Protein AF-A0A1G5QDS1-F1 (afdb_monomer_lite)

Radius of gyration: 14.09 Å; chains: 1; bounding box: 35×32×38 Å

Structure (mmCIF, N/CA/C/O backbone):
data_AF-A0A1G5QDS1-F1
#
_entry.id   AF-A0A1G5QDS1-F1
#
loop_
_atom_site.group_PDB
_atom_site.id
_atom_site.type_symbol
_atom_site.label_atom_id
_atom_site.label_alt_id
_atom_site.label_comp_id
_atom_site.label_asym_id
_atom_site.label_entity_id
_atom_site.label_seq_id
_atom_site.pdbx_PDB_ins_code
_atom_site.Cartn_x
_atom_site.Cartn_y
_atom_site.Cartn_z
_atom_site.occupancy
_atom_site.B_iso_or_equiv
_atom_site.auth_seq_id
_atom_site.auth_comp_id
_atom_site.auth_asym_id
_atom_site.auth_atom_id
_atom_site.pdbx_PDB_model_num
ATOM 1 N N . MET A 1 1 ? -0.143 -20.023 -7.646 1.00 55.56 1 MET A N 1
ATOM 2 C CA . MET A 1 1 ? 0.344 -18.790 -6.999 1.00 55.56 1 MET A CA 1
ATOM 3 C C . MET A 1 1 ? 1.528 -18.314 -7.815 1.00 55.56 1 MET A C 1
ATOM 5 O O . MET A 1 1 ? 2.491 -19.062 -7.924 1.00 55.56 1 MET A O 1
ATOM 9 N N . SER A 1 2 ? 1.402 -17.176 -8.494 1.00 69.81 2 SER A N 1
ATOM 10 C CA . SER A 1 2 ? 2.483 -16.630 -9.322 1.00 69.81 2 SER A CA 1
ATOM 11 C C . SER A 1 2 ? 3.350 -15.728 -8.455 1.00 69.81 2 SER A C 1
ATOM 13 O O . SER A 1 2 ? 2.822 -14.850 -7.780 1.00 69.81 2 SER A O 1
ATOM 15 N N . ILE A 1 3 ? 4.656 -15.977 -8.443 1.00 78.81 3 ILE A N 1
ATOM 16 C CA . ILE A 1 3 ? 5.630 -15.125 -7.757 1.00 78.81 3 ILE A CA 1
ATOM 17 C C . ILE A 1 3 ? 6.027 -14.020 -8.735 1.00 78.81 3 ILE A C 1
ATOM 19 O O . ILE A 1 3 ? 6.415 -14.317 -9.865 1.00 78.81 3 ILE A O 1
ATOM 23 N N . ILE A 1 4 ? 5.906 -12.765 -8.305 1.00 77.62 4 ILE A N 1
ATOM 24 C CA . ILE A 1 4 ? 6.321 -11.589 -9.072 1.00 77.62 4 ILE A CA 1
ATOM 25 C C . ILE A 1 4 ? 7.631 -11.096 -8.462 1.00 77.62 4 ILE A C 1
ATOM 27 O O . ILE A 1 4 ? 7.685 -10.817 -7.267 1.00 77.62 4 ILE A O 1
ATOM 31 N N . ASN A 1 5 ? 8.677 -10.994 -9.284 1.00 82.56 5 ASN A N 1
ATOM 32 C CA . ASN A 1 5 ? 9.943 -10.386 -8.885 1.00 82.56 5 ASN A CA 1
ATOM 33 C C . ASN A 1 5 ? 9.977 -8.954 -9.416 1.00 82.56 5 ASN A C 1
ATOM 35 O O . ASN A 1 5 ? 9.960 -8.741 -10.629 1.00 82.56 5 ASN A O 1
ATOM 39 N N . VAL A 1 6 ? 10.019 -7.994 -8.500 1.00 79.25 6 VAL A N 1
ATOM 40 C CA . VAL A 1 6 ? 10.105 -6.560 -8.787 1.00 79.25 6 VAL A CA 1
ATOM 41 C C . VAL A 1 6 ? 11.433 -6.011 -8.284 1.00 79.25 6 VAL A C 1
ATOM 43 O O . VAL A 1 6 ? 12.033 -6.571 -7.363 1.00 79.25 6 VAL A O 1
ATOM 46 N N . ILE A 1 7 ? 11.906 -4.927 -8.895 1.00 78.50 7 ILE A N 1
ATOM 47 C CA . ILE A 1 7 ? 13.121 -4.247 -8.456 1.00 78.50 7 ILE A CA 1
ATOM 48 C C . ILE A 1 7 ? 12.739 -3.225 -7.382 1.00 78.50 7 ILE A C 1
ATOM 50 O O . ILE A 1 7 ? 11.796 -2.445 -7.534 1.00 78.50 7 ILE A O 1
ATOM 54 N N . SER A 1 8 ? 13.483 -3.234 -6.280 1.00 84.62 8 SER A N 1
ATOM 55 C CA . SER A 1 8 ? 13.459 -2.168 -5.286 1.00 84.62 8 SER A CA 1
ATOM 56 C C . SER A 1 8 ? 14.698 -1.302 -5.448 1.00 84.62 8 SER A C 1
ATOM 58 O O . SER A 1 8 ? 15.823 -1.801 -5.473 1.00 84.62 8 SER A O 1
ATOM 60 N N . MET A 1 9 ? 14.486 0.005 -5.594 1.00 85.19 9 MET A N 1
ATOM 61 C CA . MET A 1 9 ? 15.555 0.969 -5.878 1.00 85.19 9 MET A CA 1
ATOM 62 C C . MET A 1 9 ? 16.065 1.682 -4.616 1.00 85.19 9 MET A C 1
ATOM 64 O O . MET A 1 9 ? 17.011 2.466 -4.698 1.00 85.19 9 MET A O 1
ATOM 68 N N . SER A 1 10 ? 15.422 1.474 -3.460 1.00 90.19 10 SER A N 1
ATOM 69 C CA . SER A 1 10 ? 15.773 2.107 -2.183 1.00 90.19 10 SER A CA 1
ATOM 70 C C . SER A 1 10 ? 15.023 1.472 -1.007 1.00 90.19 10 SER A C 1
ATOM 72 O O . SER A 1 10 ? 13.962 0.884 -1.193 1.00 90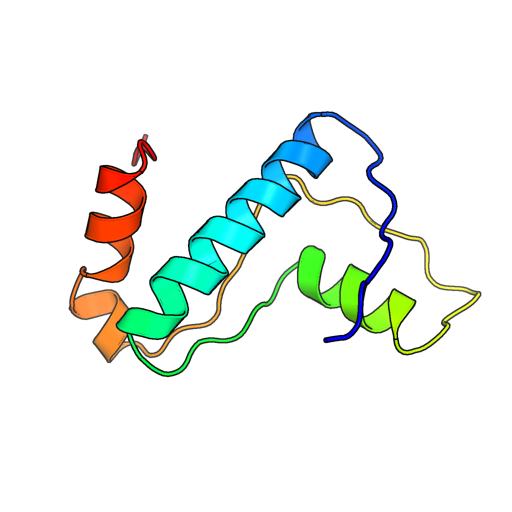.19 10 SER A O 1
ATOM 74 N N . ASN A 1 11 ? 15.489 1.719 0.224 1.00 93.81 11 ASN A N 1
ATOM 75 C CA . ASN A 1 11 ? 14.754 1.336 1.440 1.00 93.81 11 ASN A CA 1
ATOM 76 C C . ASN A 1 11 ? 13.329 1.918 1.475 1.00 93.81 11 ASN A C 1
ATOM 78 O O . ASN A 1 11 ? 12.423 1.313 2.034 1.00 93.81 11 ASN A O 1
ATOM 82 N N . ALA A 1 12 ? 13.119 3.099 0.886 1.00 92.50 12 ALA A N 1
ATOM 83 C CA . ALA A 1 12 ? 11.788 3.691 0.796 1.00 92.50 12 ALA A CA 1
ATOM 84 C C . ALA A 1 12 ? 10.877 2.884 -0.144 1.00 92.50 12 ALA A C 1
ATOM 86 O O . ALA A 1 12 ? 9.701 2.712 0.148 1.00 92.50 12 ALA A O 1
ATOM 87 N N . SER A 1 13 ? 11.427 2.340 -1.234 1.00 91.62 13 SER A N 1
ATOM 88 C CA . SER A 1 13 ? 10.694 1.442 -2.129 1.00 91.62 13 SER A CA 1
ATOM 89 C C . SER A 1 13 ? 10.365 0.108 -1.455 1.00 91.62 13 SER A C 1
ATOM 91 O O . SER A 1 13 ? 9.266 -0.400 -1.655 1.00 91.62 13 SER A O 1
ATOM 93 N N . ASP A 1 14 ? 11.264 -0.433 -0.623 1.00 92.06 14 ASP A N 1
ATOM 94 C CA . ASP A 1 14 ? 10.980 -1.637 0.175 1.00 92.06 14 ASP A CA 1
ATOM 95 C C . ASP A 1 14 ? 9.798 -1.415 1.122 1.00 92.06 14 ASP A C 1
ATOM 97 O O . ASP A 1 14 ? 8.867 -2.221 1.166 1.00 92.06 14 ASP A O 1
ATOM 101 N N . LEU A 1 15 ? 9.810 -0.293 1.849 1.00 93.81 15 LEU A N 1
ATOM 102 C CA . LEU A 1 15 ? 8.705 0.090 2.728 1.00 93.81 15 LEU A CA 1
ATOM 103 C C . LEU A 1 15 ? 7.406 0.312 1.941 1.00 93.81 15 LEU A C 1
ATOM 105 O O . LEU A 1 15 ? 6.343 -0.072 2.420 1.00 93.81 15 LEU A O 1
ATOM 109 N N . GLY A 1 16 ? 7.491 0.845 0.720 1.00 93.75 16 GLY A N 1
ATOM 110 C CA . GLY A 1 16 ? 6.356 0.947 -0.195 1.00 93.75 16 GLY A CA 1
ATOM 111 C C . GLY A 1 16 ? 5.717 -0.413 -0.502 1.00 93.75 16 GLY A C 1
ATOM 112 O O . GLY A 1 16 ? 4.494 -0.544 -0.424 1.00 93.75 16 GLY A O 1
ATOM 113 N N . TYR A 1 17 ? 6.516 -1.447 -0.789 1.00 92.31 17 TYR A N 1
ATOM 114 C CA . TYR A 1 17 ? 5.993 -2.795 -1.043 1.00 92.31 17 TYR A CA 1
ATOM 115 C C . TYR A 1 17 ? 5.380 -3.442 0.206 1.00 92.31 17 TYR A C 1
ATOM 117 O O . TYR A 1 17 ? 4.388 -4.165 0.092 1.00 92.31 17 TYR A O 1
ATOM 125 N N . LEU A 1 18 ? 5.933 -3.174 1.394 1.00 93.19 18 LEU A N 1
ATOM 126 C CA . LEU A 1 18 ? 5.320 -3.604 2.655 1.00 93.19 18 LEU A CA 1
ATOM 127 C C . LEU A 1 18 ? 3.969 -2.909 2.871 1.00 93.19 18 LEU A C 1
ATOM 129 O O . LEU A 1 18 ? 2.972 -3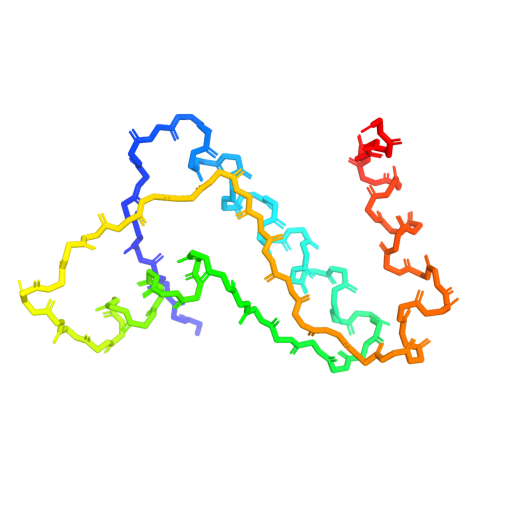.587 3.107 1.00 93.19 18 LEU A O 1
ATOM 133 N N . ALA A 1 19 ? 3.899 -1.592 2.658 1.00 94.19 19 ALA A N 1
ATOM 134 C CA . ALA A 1 19 ? 2.645 -0.847 2.736 1.00 94.19 19 ALA A CA 1
ATOM 135 C C . ALA A 1 19 ? 1.604 -1.336 1.715 1.00 94.19 19 ALA A C 1
ATOM 137 O O . ALA A 1 19 ? 0.413 -1.414 2.017 1.00 94.19 19 ALA A O 1
ATOM 138 N N . LEU A 1 20 ? 2.036 -1.729 0.513 1.00 93.38 20 LEU A N 1
ATOM 139 C CA . LEU A 1 20 ? 1.160 -2.342 -0.484 1.00 93.38 20 LEU A CA 1
ATOM 140 C C . LEU A 1 20 ? 0.569 -3.668 0.014 1.00 93.38 20 LEU A C 1
ATOM 142 O O . LEU A 1 20 ? -0.620 -3.923 -0.199 1.00 93.38 20 LEU A O 1
ATOM 146 N N . ALA A 1 21 ? 1.382 -4.507 0.659 1.00 91.88 21 ALA A N 1
ATOM 147 C CA . ALA A 1 21 ? 0.926 -5.768 1.233 1.00 91.88 21 ALA A CA 1
ATOM 148 C C . ALA A 1 21 ? -0.097 -5.536 2.357 1.00 91.88 21 ALA A C 1
ATOM 150 O O . ALA A 1 21 ? -1.140 -6.195 2.372 1.00 91.88 21 ALA A O 1
ATOM 151 N N . ASP A 1 22 ? 0.154 -4.556 3.226 1.00 92.62 22 ASP A N 1
ATOM 152 C CA . ASP A 1 22 ? -0.748 -4.164 4.313 1.00 92.62 22 ASP A CA 1
ATOM 153 C C . ASP A 1 22 ? -2.096 -3.657 3.780 1.00 92.62 22 ASP A C 1
ATOM 155 O O . ASP A 1 22 ? -3.159 -4.108 4.215 1.00 92.62 22 ASP A O 1
ATOM 159 N N . VAL A 1 23 ? -2.073 -2.783 2.767 1.00 90.50 23 VAL A N 1
ATOM 160 C CA . VAL A 1 23 ? -3.281 -2.280 2.094 1.00 90.50 23 VAL A CA 1
ATOM 161 C C . VAL A 1 23 ? -4.052 -3.409 1.411 1.00 90.50 23 VAL A C 1
ATOM 163 O O . VAL A 1 23 ? -5.281 -3.454 1.499 1.00 90.50 23 VAL A O 1
ATOM 166 N N . ALA A 1 24 ? -3.361 -4.336 0.744 1.00 89.56 24 ALA A N 1
ATOM 167 C CA . ALA A 1 24 ? -4.002 -5.481 0.107 1.00 89.56 24 ALA A CA 1
ATOM 168 C C . ALA A 1 24 ? -4.662 -6.414 1.137 1.00 89.56 24 ALA A C 1
ATOM 170 O O . ALA A 1 24 ? -5.776 -6.885 0.897 1.00 89.56 24 ALA A O 1
ATOM 171 N N . ALA A 1 25 ? -4.014 -6.641 2.284 1.00 88.19 25 ALA A N 1
ATOM 172 C CA . ALA A 1 25 ? -4.562 -7.424 3.388 1.00 88.19 25 ALA A CA 1
ATOM 173 C C . ALA A 1 25 ? -5.794 -6.742 4.008 1.00 88.19 25 ALA A C 1
ATOM 175 O O . ALA A 1 25 ? -6.850 -7.362 4.111 1.00 88.19 25 ALA A O 1
ATOM 176 N N . ALA A 1 26 ? -5.705 -5.447 4.323 1.00 84.94 26 ALA A N 1
ATOM 177 C CA . ALA A 1 26 ? -6.811 -4.679 4.897 1.00 84.94 26 ALA A CA 1
ATOM 178 C C . ALA A 1 26 ? -7.989 -4.496 3.915 1.00 84.94 26 ALA A C 1
ATOM 180 O O . ALA A 1 26 ? -9.160 -4.429 4.304 1.00 84.94 26 ALA A O 1
ATOM 181 N N . GLY A 1 27 ? -7.696 -4.421 2.615 1.00 77.50 27 GLY A N 1
ATOM 182 C CA . GLY A 1 27 ? -8.688 -4.310 1.549 1.00 77.50 27 GLY A CA 1
ATOM 183 C C . GLY A 1 27 ? -9.578 -5.549 1.416 1.00 77.50 27 GLY A C 1
ATOM 184 O O . GLY A 1 27 ? -10.764 -5.406 1.120 1.00 77.50 27 GLY A O 1
ATOM 185 N N . ILE A 1 28 ? -9.043 -6.750 1.681 1.00 69.81 28 ILE A N 1
ATOM 186 C CA . ILE A 1 28 ? -9.801 -8.016 1.623 1.00 69.81 28 ILE A CA 1
ATOM 187 C C . ILE A 1 28 ? -11.005 -7.981 2.573 1.00 69.81 28 ILE A C 1
ATOM 189 O O . ILE A 1 28 ? -12.101 -8.389 2.188 1.00 69.81 28 ILE A O 1
ATOM 193 N N . ASP A 1 29 ? -10.827 -7.420 3.768 1.00 68.44 29 ASP A N 1
ATOM 194 C CA . ASP A 1 29 ? -11.857 -7.411 4.811 1.00 68.44 29 ASP A CA 1
ATOM 195 C C . ASP A 1 29 ? -12.892 -6.286 4.638 1.00 68.44 29 ASP A C 1
ATOM 197 O O . ASP A 1 29 ? -13.967 -6.316 5.239 1.00 68.44 29 ASP A O 1
ATOM 201 N N . THR A 1 30 ? -12.601 -5.283 3.802 1.00 69.12 30 THR A N 1
ATOM 202 C CA . THR A 1 30 ? -13.425 -4.065 3.670 1.00 69.12 30 THR A CA 1
ATOM 203 C C . THR A 1 30 ? -14.214 -3.967 2.359 1.00 69.12 30 THR A C 1
ATOM 205 O O . THR A 1 30 ? -15.010 -3.035 2.174 1.00 69.12 30 THR A O 1
ATOM 208 N N . GLY A 1 31 ? -14.058 -4.949 1.464 1.00 76.00 31 GLY A N 1
ATOM 209 C CA . GLY A 1 31 ? -14.839 -5.105 0.238 1.00 76.00 31 GLY A CA 1
ATOM 210 C C . GLY A 1 31 ? -14.021 -4.913 -1.040 1.00 76.00 31 GLY A C 1
ATOM 211 O O . GLY A 1 31 ? -12.894 -5.373 -1.167 1.00 76.00 31 GLY A O 1
ATOM 212 N N . THR A 1 32 ? -14.614 -4.286 -2.061 1.00 83.25 32 THR A N 1
ATOM 213 C CA . THR A 1 32 ? -13.929 -4.094 -3.350 1.00 83.25 32 THR A CA 1
ATOM 214 C C . THR A 1 32 ? -12.906 -2.962 -3.259 1.00 83.25 32 THR A C 1
ATOM 216 O O . THR A 1 32 ? -13.300 -1.802 -3.121 1.00 83.25 32 THR A O 1
ATOM 219 N N . TYR A 1 33 ? -11.628 -3.289 -3.441 1.00 89.44 33 TYR A N 1
ATOM 220 C CA . TYR A 1 33 ? -10.533 -2.331 -3.598 1.00 89.44 33 TYR A CA 1
ATOM 221 C C . TYR A 1 33 ? -9.795 -2.547 -4.926 1.00 89.44 33 TYR A C 1
ATOM 223 O O . TYR A 1 33 ? -9.949 -3.579 -5.587 1.00 89.44 33 TYR A O 1
ATOM 231 N N . ARG A 1 34 ? -9.007 -1.553 -5.339 1.00 92.25 34 ARG A N 1
ATOM 232 C CA . ARG A 1 34 ? -8.050 -1.668 -6.446 1.00 92.25 34 ARG A CA 1
ATOM 233 C C . ARG A 1 34 ? -6.741 -1.014 -6.052 1.00 92.25 34 ARG A C 1
ATOM 235 O O . ARG A 1 34 ? -6.764 0.113 -5.571 1.00 92.25 34 ARG A O 1
ATOM 242 N N . ILE A 1 35 ? -5.628 -1.683 -6.319 1.00 91.81 35 ILE A N 1
ATOM 243 C CA . ILE A 1 35 ? -4.313 -1.047 -6.247 1.00 91.81 35 ILE A CA 1
ATOM 244 C C . ILE A 1 35 ? -4.203 -0.032 -7.385 1.00 91.81 35 ILE A C 1
ATOM 246 O O . ILE A 1 35 ? -4.568 -0.326 -8.528 1.00 91.81 35 ILE A O 1
ATOM 250 N N . VAL A 1 36 ? -3.743 1.170 -7.057 1.00 93.88 36 VAL A N 1
ATOM 251 C CA . VAL A 1 36 ? -3.492 2.256 -8.011 1.00 93.88 36 VAL A CA 1
ATOM 252 C C . VAL A 1 36 ? -2.101 2.845 -7.740 1.00 93.88 36 VAL A C 1
ATOM 254 O O . VAL A 1 36 ? -1.291 2.225 -7.052 1.00 93.88 36 VAL A O 1
ATOM 257 N N . GLY A 1 37 ? -1.779 3.994 -8.330 1.00 92.88 37 GLY A N 1
ATOM 258 C CA . GLY A 1 37 ? -0.506 4.667 -8.068 1.00 92.88 37 GLY A CA 1
ATOM 259 C C . GLY A 1 37 ? 0.714 3.963 -8.666 1.00 92.88 37 GLY A C 1
ATOM 260 O O . GLY A 1 37 ? 0.608 3.192 -9.628 1.00 92.88 37 GLY A O 1
ATOM 261 N N . GLY A 1 38 ? 1.889 4.264 -8.107 1.00 92.06 38 GLY A N 1
ATOM 262 C CA . GLY A 1 38 ? 3.185 3.826 -8.638 1.00 92.06 38 GLY A CA 1
ATOM 263 C C . GLY A 1 38 ? 3.337 2.305 -8.698 1.00 92.06 38 GLY A C 1
ATOM 264 O O . GLY A 1 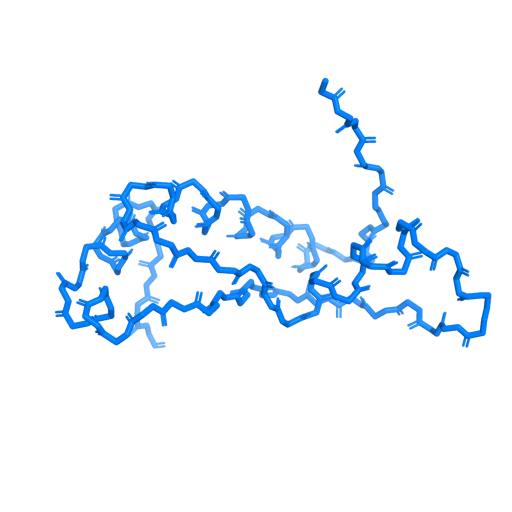38 ? 3.746 1.769 -9.729 1.00 92.06 38 GLY A O 1
ATOM 265 N N . HIS A 1 39 ? 2.907 1.603 -7.648 1.00 92.12 39 HIS A N 1
ATOM 266 C CA . HIS A 1 39 ? 2.955 0.141 -7.592 1.00 92.12 39 HIS A CA 1
ATOM 267 C C . HIS A 1 39 ? 2.124 -0.522 -8.698 1.00 92.12 39 HIS A C 1
ATOM 269 O O . HIS A 1 39 ? 2.573 -1.492 -9.307 1.00 92.12 39 HIS A O 1
ATOM 275 N N . MET A 1 40 ? 0.940 0.011 -9.028 1.00 91.69 40 MET A N 1
ATOM 276 C CA . MET A 1 40 ? 0.147 -0.536 -10.136 1.00 91.69 40 MET A CA 1
ATOM 277 C C . MET A 1 40 ? 0.871 -0.374 -11.479 1.00 91.69 40 MET A C 1
ATOM 279 O O . MET A 1 40 ? 0.846 -1.286 -12.305 1.00 91.69 40 MET A O 1
ATOM 283 N N . VAL A 1 41 ? 1.542 0.761 -11.700 1.00 90.44 41 VAL A N 1
ATOM 284 C CA . VAL A 1 41 ? 2.332 0.992 -12.921 1.00 90.44 41 VAL A CA 1
ATOM 285 C C . VAL A 1 41 ? 3.485 -0.009 -13.019 1.00 90.44 41 VAL A C 1
ATOM 287 O O . VAL A 1 41 ? 3.661 -0.616 -14.073 1.00 90.44 41 VAL A O 1
ATOM 290 N N . GLN A 1 42 ? 4.220 -0.242 -11.928 1.00 89.19 42 GLN A N 1
ATOM 291 C CA . GLN A 1 42 ? 5.305 -1.233 -11.886 1.00 89.19 42 GLN A CA 1
ATOM 292 C C . GLN A 1 42 ? 4.802 -2.648 -12.201 1.00 89.19 42 GLN A C 1
ATOM 294 O O . GLN A 1 42 ? 5.377 -3.340 -13.043 1.00 89.19 42 GLN A O 1
ATOM 299 N N . LEU A 1 43 ? 3.694 -3.066 -11.578 1.00 88.12 43 LEU A N 1
ATOM 300 C CA . LEU A 1 43 ? 3.092 -4.380 -11.818 1.00 88.12 43 LEU A CA 1
ATOM 301 C C . LEU A 1 43 ? 2.630 -4.540 -13.273 1.00 88.12 43 LEU A C 1
ATOM 303 O O . LEU A 1 43 ? 2.825 -5.601 -13.865 1.00 88.12 43 LEU A O 1
ATOM 307 N N . LEU A 1 44 ? 2.056 -3.493 -13.875 1.00 89.44 44 LEU A N 1
ATOM 308 C CA . LEU A 1 44 ? 1.658 -3.519 -15.284 1.00 89.44 44 LEU A CA 1
ATOM 309 C C . LEU A 1 44 ? 2.862 -3.594 -16.224 1.00 89.44 44 LEU A C 1
ATOM 311 O O . LEU A 1 44 ? 2.814 -4.387 -17.157 1.00 89.44 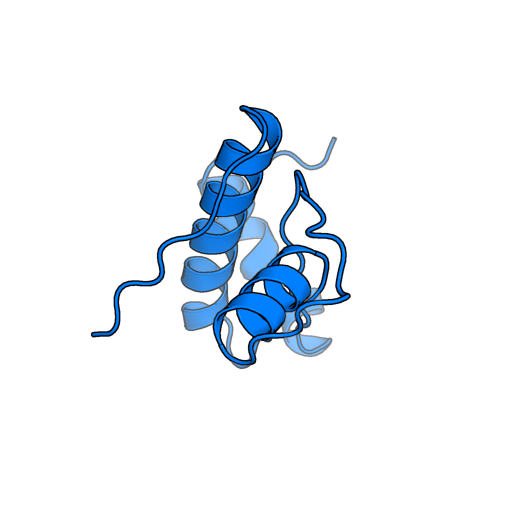44 LEU A O 1
ATOM 315 N N . ILE A 1 45 ? 3.934 -2.836 -15.976 1.00 88.25 45 ILE A N 1
ATOM 316 C CA . ILE A 1 45 ? 5.171 -2.914 -16.776 1.00 88.25 45 ILE A CA 1
ATOM 317 C C . ILE A 1 45 ? 5.788 -4.316 -16.682 1.00 88.25 45 ILE A C 1
ATOM 319 O O . ILE A 1 45 ? 6.262 -4.848 -17.686 1.00 88.25 45 ILE A O 1
ATOM 323 N N . HIS A 1 46 ? 5.749 -4.937 -15.499 1.00 85.06 46 HIS A N 1
ATOM 324 C CA . HIS A 1 46 ? 6.231 -6.304 -15.305 1.00 85.06 46 HIS A CA 1
ATOM 325 C C . HIS A 1 46 ? 5.407 -7.331 -16.100 1.00 85.06 46 HIS A C 1
ATOM 327 O O . HIS A 1 46 ? 5.970 -8.188 -16.780 1.00 85.06 46 HIS A O 1
ATOM 333 N N . VAL A 1 47 ? 4.073 -7.259 -16.020 1.00 88.19 47 VAL A N 1
ATOM 334 C CA . VAL A 1 47 ? 3.169 -8.209 -16.697 1.00 88.19 47 VAL A CA 1
ATOM 335 C C . VAL A 1 47 ? 3.109 -7.969 -18.209 1.00 88.19 47 VAL A C 1
ATOM 337 O O . VAL A 1 47 ? 2.952 -8.917 -18.979 1.00 88.19 47 VAL A O 1
ATOM 340 N N . TYR A 1 48 ? 3.250 -6.716 -18.638 1.00 89.44 48 TYR A N 1
ATOM 341 C CA . TYR A 1 48 ? 3.219 -6.287 -20.031 1.00 89.44 48 TYR A CA 1
ATOM 342 C C . TYR A 1 48 ? 4.544 -5.597 -20.377 1.00 89.44 48 TYR A C 1
ATOM 344 O O . TYR A 1 48 ? 4.646 -4.372 -20.242 1.00 89.44 48 TYR A O 1
ATOM 352 N N . PRO A 1 49 ? 5.561 -6.361 -20.831 1.00 83.62 49 PRO A N 1
ATOM 353 C CA . PRO A 1 49 ? 6.880 -5.824 -21.132 1.00 83.62 49 PRO A CA 1
ATOM 354 C C . PRO A 1 49 ? 6.787 -4.587 -22.023 1.00 83.62 49 PRO A C 1
ATOM 356 O O . PRO A 1 49 ? 6.329 -4.657 -23.163 1.00 83.62 49 PRO A O 1
ATOM 359 N N . THR A 1 50 ? 7.216 -3.450 -21.479 1.00 87.62 50 THR A N 1
ATOM 360 C CA . THR A 1 50 ? 7.162 -2.142 -22.140 1.00 87.62 50 THR A CA 1
ATOM 361 C C . THR A 1 50 ? 8.587 -1.586 -22.202 1.00 87.62 50 THR A C 1
ATOM 363 O O . THR A 1 50 ? 8.995 -0.876 -21.288 1.00 87.62 50 THR A O 1
ATOM 366 N N . PRO A 1 51 ? 9.382 -1.932 -23.235 1.00 84.69 51 PRO A N 1
ATOM 367 C CA . PRO A 1 51 ? 10.834 -1.707 -23.245 1.00 84.69 51 PRO A CA 1
ATOM 368 C C . PRO A 1 51 ? 11.263 -0.240 -23.149 1.00 84.69 51 PRO A C 1
ATOM 370 O O . PRO A 1 51 ? 12.361 0.054 -22.691 1.00 84.69 51 PRO A O 1
ATOM 373 N N . GLU A 1 52 ? 10.405 0.676 -23.592 1.00 89.75 52 GLU A N 1
ATOM 374 C CA . GLU A 1 52 ? 10.661 2.119 -23.568 1.00 89.75 52 GLU A CA 1
ATOM 375 C C . GLU A 1 52 ? 10.150 2.794 -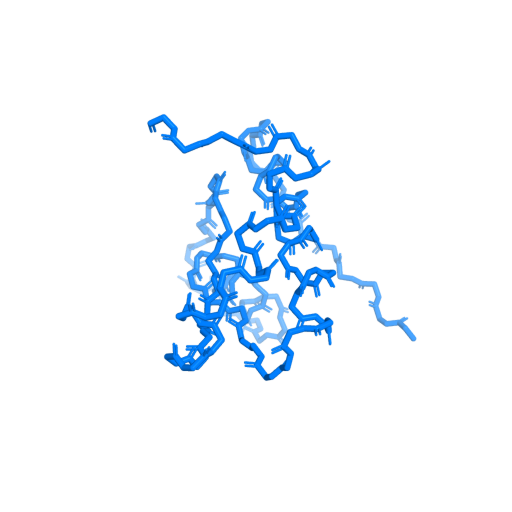22.285 1.00 89.75 52 GLU A C 1
ATOM 377 O O . GLU A 1 52 ? 10.363 3.990 -22.088 1.00 89.75 52 GLU A O 1
ATOM 382 N N . ALA A 1 53 ? 9.462 2.056 -21.406 1.00 86.12 53 ALA A N 1
ATOM 383 C CA . ALA A 1 53 ? 8.996 2.609 -20.145 1.00 86.12 53 ALA A CA 1
ATOM 384 C C . ALA A 1 53 ? 10.156 2.716 -19.154 1.00 86.12 53 ALA A C 1
ATOM 386 O O . ALA A 1 53 ? 10.811 1.731 -18.818 1.00 86.12 53 ALA A O 1
ATOM 387 N N . THR A 1 54 ? 10.364 3.918 -18.626 1.00 81.19 54 THR A N 1
ATOM 388 C CA . THR A 1 54 ? 11.243 4.115 -17.476 1.00 81.19 54 THR A CA 1
ATOM 389 C C . THR A 1 54 ? 10.573 3.552 -16.231 1.00 81.19 54 THR A C 1
ATOM 391 O O . THR A 1 54 ? 9.496 4.011 -15.840 1.00 81.19 54 THR A O 1
ATOM 394 N N . GLU A 1 55 ? 11.220 2.585 -15.586 1.00 74.38 55 GLU A N 1
ATOM 395 C CA . GLU A 1 55 ? 10.779 2.076 -14.291 1.00 74.38 55 GLU A CA 1
ATOM 396 C C . GLU A 1 55 ? 10.786 3.213 -13.259 1.00 74.38 55 GLU A C 1
ATOM 398 O O . GLU A 1 55 ? 11.765 3.949 -13.110 1.00 74.38 55 GLU A O 1
ATOM 403 N N . ARG A 1 56 ? 9.659 3.398 -12.570 1.00 72.50 56 ARG A N 1
ATOM 404 C CA . ARG A 1 56 ? 9.507 4.403 -11.514 1.00 72.50 56 ARG A CA 1
ATOM 405 C C . ARG A 1 56 ? 9.445 3.674 -10.186 1.00 72.50 56 ARG A C 1
ATOM 407 O O . ARG A 1 56 ? 8.666 2.735 -10.069 1.00 72.50 56 ARG A O 1
ATOM 414 N N . SER A 1 57 ? 10.233 4.097 -9.201 1.00 82.06 57 SER A N 1
ATOM 415 C CA . SER A 1 57 ? 10.028 3.682 -7.812 1.00 82.06 57 SER A CA 1
ATOM 416 C C . SER A 1 57 ? 8.951 4.545 -7.156 1.00 82.06 57 SER A C 1
ATOM 418 O O . SER A 1 57 ? 8.724 5.689 -7.557 1.00 82.06 57 SER A O 1
ATOM 420 N N . THR A 1 58 ? 8.285 3.986 -6.153 1.00 91.00 58 THR A N 1
ATOM 421 C CA . THR A 1 58 ? 7.326 4.693 -5.302 1.00 91.00 58 THR A CA 1
ATOM 422 C C . THR A 1 58 ? 7.609 4.308 -3.855 1.00 91.00 58 THR A C 1
ATOM 424 O O . THR A 1 58 ? 8.105 3.211 -3.606 1.00 91.00 58 THR A O 1
ATOM 427 N N . ALA A 1 59 ? 7.376 5.222 -2.917 1.00 92.56 59 ALA A N 1
ATOM 428 C CA . ALA A 1 59 ? 7.661 5.010 -1.492 1.00 92.56 59 ALA A CA 1
ATOM 429 C C . ALA A 1 59 ? 6.391 4.739 -0.665 1.00 92.56 59 ALA A C 1
ATOM 431 O O . ALA A 1 59 ? 6.459 4.535 0.543 1.00 92.56 59 ALA A O 1
ATOM 432 N N . ASP A 1 60 ? 5.240 4.773 -1.322 1.00 93.25 60 ASP A N 1
ATOM 433 C CA . ASP A 1 60 ? 3.897 4.757 -0.765 1.00 93.25 60 ASP A CA 1
ATOM 434 C C . ASP A 1 60 ? 3.016 3.734 -1.494 1.00 93.25 60 ASP A C 1
ATOM 436 O O . ASP A 1 60 ? 3.361 3.205 -2.553 1.00 93.25 60 ASP A O 1
ATOM 440 N N . ALA A 1 61 ? 1.862 3.428 -0.907 1.00 93.81 61 ALA A N 1
ATOM 441 C CA . ALA A 1 61 ? 0.883 2.523 -1.485 1.00 93.81 61 ALA A CA 1
ATOM 442 C C . ALA A 1 61 ? -0.473 3.214 -1.605 1.00 93.81 61 ALA A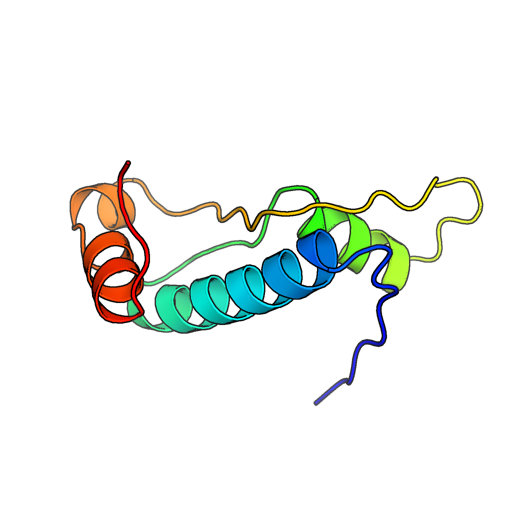 C 1
ATOM 444 O O . ALA A 1 61 ? -1.022 3.702 -0.619 1.00 93.81 61 ALA A O 1
ATOM 445 N N . ASP A 1 62 ? -1.031 3.192 -2.814 1.00 93.56 62 ASP A N 1
ATOM 446 C CA . ASP A 1 62 ? -2.327 3.789 -3.106 1.00 93.56 62 ASP A CA 1
ATOM 447 C C . ASP A 1 62 ? -3.381 2.718 -3.391 1.00 93.56 62 ASP A C 1
ATOM 449 O O . ASP A 1 62 ? -3.167 1.782 -4.173 1.00 93.56 62 ASP A O 1
ATOM 453 N N . ALA A 1 63 ? -4.578 2.912 -2.835 1.00 92.50 63 ALA A N 1
ATOM 454 C CA . ALA A 1 63 ? -5.744 2.104 -3.159 1.00 92.50 63 ALA A CA 1
ATOM 455 C C . ALA A 1 63 ? -6.972 2.955 -3.487 1.00 92.50 63 ALA A C 1
ATOM 457 O O . ALA A 1 63 ? -7.353 3.874 -2.765 1.00 92.50 63 ALA A O 1
ATOM 458 N N . GLY A 1 64 ? -7.648 2.580 -4.571 1.00 92.31 64 GLY A N 1
ATOM 459 C CA . GLY A 1 64 ? -8.999 3.028 -4.869 1.00 92.31 64 GLY A CA 1
ATOM 460 C C . GLY A 1 64 ? -10.018 2.190 -4.099 1.00 92.31 64 GLY A C 1
ATOM 461 O O . GLY A 1 64 ? -10.067 0.967 -4.257 1.00 92.31 64 GLY A O 1
ATOM 462 N N . ILE A 1 65 ? -10.864 2.852 -3.310 1.00 90.69 65 ILE A N 1
ATOM 463 C CA . ILE A 1 65 ? -11.937 2.235 -2.516 1.00 90.69 65 ILE A CA 1
ATOM 464 C C . ILE A 1 65 ? -13.287 2.900 -2.797 1.00 90.69 65 ILE A C 1
ATOM 466 O O . ILE A 1 65 ? -13.362 4.021 -3.302 1.00 90.69 65 ILE A O 1
ATOM 470 N N . LYS A 1 66 ? -14.387 2.218 -2.457 1.00 90.44 66 LYS A N 1
ATOM 471 C CA . LYS A 1 66 ? -15.726 2.826 -2.514 1.00 90.44 66 LYS A CA 1
ATOM 472 C C . LYS A 1 66 ? -15.872 3.894 -1.428 1.00 90.44 66 LYS A C 1
ATOM 474 O O . LYS A 1 66 ? -15.402 3.713 -0.309 1.00 90.44 66 LYS A O 1
ATOM 479 N N . GLN A 1 67 ? -16.639 4.946 -1.714 1.00 90.25 67 GLN A N 1
ATOM 480 C CA . GLN A 1 67 ? -16.933 6.003 -0.739 1.00 90.25 67 GLN A CA 1
ATOM 481 C C . GLN A 1 67 ? -17.553 5.454 0.557 1.00 90.25 67 GLN A C 1
ATOM 483 O O . GLN A 1 67 ? -17.170 5.876 1.641 1.00 90.25 67 GLN A O 1
ATOM 488 N N . ALA A 1 68 ? -18.461 4.476 0.464 1.00 87.81 68 ALA A N 1
ATOM 489 C CA . ALA A 1 68 ? -19.050 3.837 1.643 1.00 87.81 68 ALA A CA 1
ATOM 490 C C . ALA A 1 68 ? -17.996 3.144 2.530 1.00 87.81 68 ALA A C 1
ATOM 492 O O . ALA A 1 68 ? -18.086 3.215 3.752 1.00 87.81 68 ALA A O 1
ATOM 493 N N . THR A 1 69 ? -16.971 2.530 1.925 1.00 86.94 69 THR A N 1
ATOM 494 C CA . THR A 1 69 ? -15.838 1.935 2.649 1.00 86.94 69 THR A CA 1
ATOM 495 C C . THR A 1 69 ? -14.999 3.011 3.336 1.00 86.94 69 THR A C 1
ATOM 497 O O . THR A 1 69 ? -14.644 2.849 4.499 1.00 86.94 69 THR A O 1
ATOM 500 N N . ALA A 1 70 ? -14.740 4.130 2.652 1.00 87.56 70 ALA A N 1
ATOM 501 C CA . ALA A 1 70 ? -14.005 5.258 3.223 1.00 87.56 70 ALA A CA 1
ATOM 502 C C . ALA A 1 70 ? -14.731 5.867 4.438 1.00 87.56 70 ALA A C 1
ATOM 504 O O . ALA A 1 70 ? -14.119 6.105 5.474 1.00 87.56 70 ALA A O 1
ATOM 505 N N . VAL A 1 71 ? -16.053 6.060 4.342 1.00 89.44 71 VAL A N 1
ATOM 506 C CA . VAL A 1 71 ? -16.880 6.598 5.439 1.00 89.44 71 VAL A CA 1
ATOM 507 C C . VAL A 1 71 ? -16.925 5.652 6.642 1.00 89.44 71 VAL A C 1
ATOM 509 O O . VAL A 1 71 ? -16.993 6.116 7.775 1.00 89.44 71 VAL A O 1
ATOM 512 N N . GLY A 1 72 ? -16.874 4.336 6.416 1.00 88.50 72 GLY A N 1
ATOM 513 C CA . GLY A 1 72 ? -16.953 3.333 7.479 1.00 88.50 72 GLY A CA 1
ATOM 514 C C . GLY A 1 72 ? -15.734 3.263 8.405 1.00 88.50 72 GLY A C 1
ATOM 515 O O . GLY A 1 72 ? -15.820 2.589 9.423 1.00 88.50 72 GLY A O 1
ATOM 516 N N . GLN A 1 73 ? -14.614 3.916 8.073 1.00 88.50 73 GLN A N 1
ATOM 517 C CA . GLN A 1 73 ? -13.373 3.983 8.871 1.00 88.50 73 GLN A CA 1
ATOM 518 C C . GLN A 1 73 ? -12.691 2.644 9.216 1.00 88.50 73 GLN A C 1
ATOM 520 O O . GLN A 1 73 ? -11.601 2.649 9.778 1.00 88.50 73 GLN A O 1
ATOM 525 N N . ASN A 1 74 ? -13.254 1.493 8.836 1.00 87.94 74 ASN A N 1
ATOM 526 C CA . ASN A 1 74 ? -12.666 0.178 9.120 1.00 87.94 74 ASN A CA 1
ATOM 527 C C . ASN A 1 74 ? -11.253 0.024 8.538 1.00 87.94 74 ASN A C 1
ATOM 529 O O . ASN A 1 74 ? -10.373 -0.502 9.210 1.00 87.94 74 ASN A O 1
ATOM 533 N N . LEU A 1 75 ? -11.026 0.513 7.312 1.00 87.62 75 LEU A N 1
ATOM 534 C CA . LEU A 1 75 ? -9.701 0.489 6.686 1.00 87.62 75 LEU A CA 1
ATOM 535 C C . LEU A 1 75 ? -8.697 1.340 7.477 1.00 87.62 75 LEU A C 1
ATOM 537 O O . LEU A 1 75 ? -7.595 0.883 7.757 1.00 87.62 75 LEU A O 1
ATOM 541 N N . HIS A 1 76 ? -9.098 2.549 7.878 1.00 90.12 76 HIS A N 1
ATOM 542 C CA . HIS A 1 76 ? -8.270 3.425 8.703 1.00 90.12 76 HIS A CA 1
ATOM 543 C C . HIS A 1 76 ? -7.931 2.763 10.046 1.00 90.12 76 HIS A C 1
ATOM 545 O O . HIS A 1 76 ? -6.761 2.667 10.400 1.00 90.12 76 HIS A O 1
ATOM 551 N N . ALA A 1 77 ? -8.929 2.225 10.751 1.00 90.62 77 ALA A N 1
ATOM 552 C CA . ALA A 1 77 ? -8.727 1.543 12.027 1.00 90.62 77 ALA A CA 1
ATOM 553 C C . ALA A 1 77 ? -7.799 0.321 11.904 1.00 90.62 77 ALA A C 1
ATOM 555 O O . ALA A 1 77 ? -6.975 0.090 12.787 1.00 90.62 77 ALA A O 1
ATOM 556 N N . HIS A 1 78 ? -7.901 -0.440 10.809 1.00 89.31 78 HIS A N 1
ATOM 557 C CA . HIS A 1 78 ? -7.022 -1.580 10.554 1.00 89.31 78 HIS A CA 1
ATOM 558 C C . HIS A 1 78 ? -5.565 -1.142 10.362 1.00 89.31 78 HIS A C 1
ATOM 560 O O . HIS A 1 78 ? -4.673 -1.718 10.977 1.00 89.31 78 HIS A O 1
ATOM 566 N N . LEU A 1 79 ? -5.324 -0.095 9.567 1.00 90.81 79 LEU A N 1
ATOM 567 C CA . LEU A 1 79 ? -3.978 0.450 9.364 1.00 90.81 79 LEU A CA 1
ATOM 568 C C . LEU A 1 79 ? -3.414 1.039 10.669 1.00 90.81 79 LEU A C 1
ATOM 570 O O . LEU A 1 79 ? -2.281 0.749 11.038 1.00 90.81 79 LEU A O 1
ATOM 574 N N . VAL A 1 80 ? -4.208 1.778 11.447 1.00 93.56 80 VAL A N 1
ATOM 575 C CA . VAL A 1 80 ? -3.767 2.280 12.763 1.00 93.56 80 VAL A CA 1
ATOM 576 C C . VAL A 1 80 ? -3.408 1.131 13.713 1.00 93.56 80 VAL A C 1
ATOM 578 O O . VAL A 1 80 ? -2.393 1.201 14.405 1.00 93.56 80 VAL A O 1
ATOM 581 N N . ALA A 1 81 ? -4.171 0.033 13.713 1.00 91.56 81 ALA A N 1
ATOM 582 C CA . ALA A 1 81 ? -3.857 -1.155 14.512 1.00 91.56 81 ALA A CA 1
ATOM 583 C C . ALA A 1 81 ? -2.546 -1.851 14.090 1.00 91.56 81 ALA A C 1
ATOM 585 O O . ALA A 1 81 ? -1.947 -2.558 14.900 1.00 91.56 81 ALA A O 1
ATOM 586 N N . GLN A 1 82 ? -2.083 -1.628 12.857 1.00 90.50 82 GLN A N 1
ATOM 587 C CA . GLN A 1 82 ? -0.778 -2.076 12.361 1.00 90.50 82 GLN A CA 1
ATOM 588 C C . GLN A 1 82 ? 0.362 -1.081 12.655 1.00 90.50 82 GLN A C 1
ATOM 590 O O . GLN A 1 82 ? 1.519 -1.378 12.370 1.00 90.50 82 GLN A O 1
ATOM 595 N N . GLY A 1 83 ? 0.063 0.071 13.264 1.00 93.75 83 GLY A N 1
ATOM 596 C CA . GLY A 1 83 ? 1.056 1.062 13.689 1.00 93.75 83 GLY A CA 1
ATOM 597 C C . GLY A 1 83 ? 1.210 2.271 12.765 1.00 93.75 83 GLY A C 1
ATOM 598 O O . GLY A 1 83 ? 2.116 3.073 12.985 1.00 93.75 83 GLY A O 1
ATOM 599 N N . TYR A 1 84 ? 0.343 2.433 11.760 1.00 93.50 84 TYR A N 1
ATOM 600 C CA . TYR A 1 84 ? 0.308 3.647 10.939 1.00 93.50 84 TYR A CA 1
ATOM 601 C C . TYR A 1 84 ? -0.240 4.840 11.741 1.00 93.50 84 TYR A C 1
ATOM 603 O O . TYR A 1 84 ? -1.133 4.680 12.575 1.00 93.50 84 TYR A O 1
ATOM 611 N N . THR A 1 85 ? 0.268 6.044 11.466 1.00 93.19 85 THR A N 1
ATOM 612 C CA . THR A 1 85 ? -0.141 7.290 12.138 1.00 93.19 85 THR A CA 1
ATOM 613 C C . THR A 1 85 ? -0.678 8.317 11.144 1.00 93.19 85 THR A C 1
ATOM 615 O O . THR A 1 85 ? -0.143 8.462 10.047 1.00 93.19 85 THR A O 1
ATOM 618 N N . ASP A 1 86 ? -1.703 9.062 11.548 1.00 82.25 86 ASP A N 1
ATOM 619 C CA . ASP A 1 86 ? -2.323 10.178 10.825 1.00 82.25 86 ASP A CA 1
ATOM 620 C C . ASP A 1 86 ? -1.663 11.518 11.193 1.00 82.25 86 ASP A C 1
ATOM 622 O O . ASP A 1 86 ? -2.315 12.464 11.623 1.00 82.25 86 ASP A O 1
ATOM 626 N N . THR A 1 87 ? -0.338 11.586 11.090 1.00 57.78 87 THR A N 1
ATOM 627 C CA . THR A 1 87 ? 0.406 12.836 11.321 1.00 57.78 87 THR A CA 1
ATOM 628 C C . THR A 1 87 ? 0.328 13.775 10.133 1.00 57.78 87 THR A C 1
ATOM 630 O O . THR A 1 87 ? 0.572 13.282 9.007 1.00 57.78 87 THR A O 1
#

pLDDT: mean 86.92, std 7.85, range [55.56, 94.19]

Foldseek 3Di:
DDDQDFDDPDPLLVQAVVQQVLLVVLDVVLDDKDWDPLVVVRVCCRVPVDPPDDRDGDNHTDMDDDPVSVVVCSSVVSVVVVPDDPD

Sequence (87 aa):
MSIINVISMSNASDLGYLALADVAAAGIDTGTYRIVGGHMVQLLIHVYPTPEATERSTADADAGIKQATAVGQNLHAHLVAQGYTDT

Secondary structure (DSSP, 8-state):
-PPPP----SHHHHHHHHHHHHHHHHHHHHS-EEEEHHHHHHHHHHHS--TTPPP---SS-EEEE-HHHHHT-HHHHHHHHTT----